Protein AF-A0A3L6EZZ9-F1 (afdb_monomer_lite)

InterPro domains:
  IPR016024 Armadillo-type fold [SSF48371] (22-116)
  IPR045163 Focadhesin/RST1 [PTHR16212] (13-136)

Structure (mmCIF, N/CA/C/O backbone):
data_AF-A0A3L6EZZ9-F1
#
_entry.id   AF-A0A3L6EZZ9-F1
#
loop_
_atom_site.group_PDB
_atom_site.id
_atom_site.type_symbol
_atom_site.label_atom_id
_atom_site.label_alt_id
_atom_site.label_comp_id
_atom_site.label_asym_id
_atom_site.label_entity_id
_atom_site.label_seq_id
_atom_site.pdbx_PDB_ins_code
_atom_site.Cartn_x
_atom_site.Cartn_y
_atom_site.Cartn_z
_atom_site.occupancy
_atom_site.B_iso_or_equiv
_atom_site.auth_seq_id
_atom_site.auth_comp_id
_atom_site.auth_asym_id
_atom_site.auth_atom_id
_atom_site.pdbx_PDB_model_num
ATOM 1 N N . MET A 1 1 ? -0.625 -29.576 1.137 1.00 40.81 1 MET A N 1
ATOM 2 C CA . MET A 1 1 ? -0.616 -28.394 0.246 1.00 40.81 1 MET A CA 1
ATOM 3 C C . MET A 1 1 ? -1.944 -27.675 0.411 1.00 40.81 1 MET A C 1
ATOM 5 O O . MET A 1 1 ? -2.958 -28.232 0.020 1.00 40.81 1 MET A O 1
ATOM 9 N N . ALA A 1 2 ? -1.966 -26.506 1.052 1.00 47.53 2 ALA A N 1
ATOM 10 C CA . ALA A 1 2 ? -3.176 -25.687 1.126 1.00 47.53 2 ALA A CA 1
ATOM 11 C C . ALA A 1 2 ? -3.297 -24.874 -0.171 1.00 47.53 2 ALA A C 1
ATOM 13 O O . ALA A 1 2 ? -2.333 -24.215 -0.562 1.00 47.53 2 ALA A O 1
ATOM 14 N N . MET A 1 3 ? -4.440 -24.943 -0.858 1.00 54.25 3 MET A N 1
ATOM 15 C CA . MET A 1 3 ? -4.688 -24.083 -2.017 1.00 54.25 3 MET A CA 1
ATOM 16 C C . MET A 1 3 ? -4.780 -22.620 -1.563 1.00 54.25 3 MET A C 1
ATOM 18 O O . MET A 1 3 ? -5.415 -22.344 -0.540 1.00 54.25 3 MET A O 1
ATOM 22 N N . PRO A 1 4 ? -4.164 -21.673 -2.292 1.00 63.41 4 PRO A N 1
ATOM 23 C CA . PRO A 1 4 ? -4.286 -20.264 -1.964 1.00 63.41 4 PRO A CA 1
ATOM 24 C C . PRO A 1 4 ? -5.747 -19.835 -2.106 1.00 63.41 4 PRO A C 1
ATOM 26 O O . PRO A 1 4 ? -6.408 -20.137 -3.100 1.00 63.41 4 PRO A O 1
ATOM 29 N N . SER A 1 5 ? -6.252 -19.122 -1.101 1.00 76.31 5 SER A N 1
ATOM 30 C CA . SER A 1 5 ? -7.601 -18.560 -1.148 1.00 76.31 5 SER A CA 1
ATOM 31 C C . SER A 1 5 ? -7.755 -17.603 -2.340 1.00 76.31 5 SER A C 1
ATOM 33 O O . SER A 1 5 ? -6.786 -16.966 -2.766 1.00 76.31 5 SER A O 1
ATOM 35 N N . SER A 1 6 ? -8.977 -17.460 -2.866 1.00 81.19 6 SER A N 1
ATOM 36 C CA . SER A 1 6 ? -9.255 -16.591 -4.022 1.00 81.19 6 SER A CA 1
ATOM 37 C C . SER A 1 6 ? -8.758 -15.150 -3.822 1.00 81.19 6 SER A C 1
ATOM 39 O O . SER A 1 6 ? -8.328 -14.513 -4.779 1.00 81.19 6 SER A O 1
ATOM 41 N N . THR A 1 7 ? -8.762 -14.636 -2.589 1.00 81.94 7 THR A N 1
ATOM 42 C CA . THR A 1 7 ? -8.251 -13.296 -2.250 1.00 81.94 7 THR A CA 1
ATOM 43 C C . THR A 1 7 ? -6.730 -13.206 -2.371 1.00 81.94 7 THR A C 1
ATOM 45 O O . THR A 1 7 ? -6.207 -12.221 -2.890 1.00 81.94 7 THR A O 1
ATOM 48 N N . THR A 1 8 ? -6.000 -14.248 -1.961 1.00 85.00 8 THR A N 1
ATOM 49 C CA . THR A 1 8 ? -4.539 -14.334 -2.121 1.00 85.00 8 THR A CA 1
ATOM 50 C C . THR A 1 8 ? -4.140 -14.291 -3.593 1.00 85.00 8 THR A C 1
ATOM 52 O O . THR A 1 8 ? -3.204 -13.582 -3.956 1.00 85.00 8 THR A O 1
ATOM 55 N N . VAL A 1 9 ? -4.879 -15.004 -4.445 1.00 88.19 9 VAL A N 1
ATOM 56 C CA . VAL A 1 9 ? -4.636 -15.046 -5.893 1.00 88.19 9 VAL A CA 1
ATOM 57 C C . VAL A 1 9 ? -4.883 -13.677 -6.533 1.00 88.19 9 VAL A C 1
ATOM 59 O O . VAL A 1 9 ? -4.043 -13.189 -7.287 1.00 88.19 9 VAL A O 1
ATOM 62 N N . VAL A 1 10 ? -5.987 -13.006 -6.183 1.00 90.06 10 VAL A N 1
ATOM 63 C CA . VAL A 1 10 ? -6.295 -11.653 -6.682 1.00 90.06 10 VAL A CA 1
ATOM 64 C C . VAL A 1 10 ? -5.217 -10.647 -6.272 1.00 90.06 10 VAL A C 1
ATOM 66 O O . VAL A 1 10 ? -4.724 -9.903 -7.120 1.00 90.06 10 VAL A O 1
ATOM 69 N N . LEU A 1 11 ? -4.811 -10.641 -4.998 1.00 89.56 11 LEU A N 1
ATOM 70 C CA . LEU A 1 11 ? -3.746 -9.761 -4.511 1.00 89.56 11 LEU A CA 1
ATOM 71 C C . LEU A 1 11 ? -2.425 -10.016 -5.240 1.00 89.56 11 LEU A C 1
ATOM 73 O O . LEU A 1 11 ? -1.783 -9.063 -5.677 1.00 89.56 11 LEU A O 1
ATOM 77 N N . PHE A 1 12 ? -2.051 -11.282 -5.432 1.00 89.38 12 PHE A N 1
ATOM 78 C CA . PHE A 1 12 ? -0.843 -11.646 -6.167 1.00 89.38 12 PHE A CA 1
ATOM 79 C C . PHE A 1 12 ? -0.877 -11.134 -7.613 1.00 89.38 12 PHE A C 1
ATOM 81 O O . PHE A 1 12 ? 0.072 -10.491 -8.054 1.00 89.38 12 PHE A O 1
ATOM 88 N N . HIS A 1 13 ? -1.990 -11.322 -8.330 1.00 90.69 13 HIS A N 1
ATOM 89 C CA . HIS A 1 13 ? -2.140 -10.808 -9.694 1.00 90.69 13 HIS A CA 1
ATOM 90 C C . HIS A 1 13 ? -2.077 -9.279 -9.771 1.00 90.69 13 HIS A C 1
ATOM 92 O O . HIS A 1 13 ? -1.510 -8.730 -10.716 1.00 90.69 13 HIS A O 1
ATOM 98 N N . LEU A 1 14 ? -2.655 -8.572 -8.798 1.00 91.12 14 LEU A N 1
ATOM 99 C CA . LEU A 1 14 ? -2.590 -7.112 -8.758 1.00 91.12 14 LEU A CA 1
ATOM 100 C C . LEU A 1 14 ? -1.171 -6.610 -8.469 1.00 91.12 14 LEU A C 1
ATOM 102 O O . LEU A 1 14 ? -0.735 -5.648 -9.099 1.00 91.12 14 LEU A O 1
ATOM 106 N N . VAL A 1 15 ? -0.439 -7.273 -7.570 1.00 91.81 15 VAL A N 1
ATOM 107 C CA . VAL A 1 15 ? 0.976 -6.975 -7.306 1.00 91.81 15 VAL A CA 1
ATOM 108 C C . VAL A 1 15 ? 1.819 -7.255 -8.546 1.00 91.81 15 VAL A C 1
ATOM 110 O O . VAL A 1 15 ? 2.630 -6.414 -8.922 1.00 91.81 15 VAL A O 1
ATOM 113 N N . ASP A 1 16 ? 1.594 -8.366 -9.242 1.00 91.31 16 ASP A N 1
ATOM 114 C CA . ASP A 1 16 ? 2.347 -8.704 -10.452 1.00 91.31 16 ASP A CA 1
ATOM 115 C C . ASP A 1 16 ? 2.150 -7.658 -11.565 1.00 91.31 16 ASP A C 1
ATOM 117 O O . ASP A 1 16 ? 3.108 -7.229 -12.207 1.00 91.31 16 ASP A O 1
ATOM 121 N N . ARG A 1 17 ? 0.938 -7.099 -11.697 1.00 89.69 17 ARG A N 1
ATOM 122 C CA . ARG A 1 17 ? 0.666 -5.979 -12.621 1.00 89.69 17 ARG A CA 1
ATOM 123 C C . ARG A 1 17 ? 1.483 -4.717 -12.333 1.00 89.69 17 ARG A C 1
ATOM 125 O O . ARG A 1 17 ? 1.681 -3.916 -13.244 1.00 89.69 17 ARG A O 1
ATOM 132 N N . THR A 1 18 ? 1.986 -4.523 -11.112 1.00 89.81 18 THR A N 1
ATOM 133 C CA . THR A 1 18 ? 2.875 -3.389 -10.792 1.00 89.81 18 THR A CA 1
ATOM 134 C C . THR A 1 18 ? 4.301 -3.553 -11.321 1.00 89.81 18 THR A C 1
ATOM 136 O O . THR A 1 18 ? 5.069 -2.594 -11.301 1.00 89.81 18 THR A O 1
ATOM 139 N N . ARG A 1 19 ? 4.660 -4.736 -11.832 1.00 88.12 19 ARG A N 1
ATOM 140 C CA . ARG A 1 19 ? 5.970 -5.009 -12.447 1.00 88.12 19 ARG A CA 1
ATOM 141 C C . ARG A 1 19 ? 6.023 -4.648 -13.928 1.00 88.12 19 ARG A C 1
ATOM 143 O O . ARG A 1 19 ? 7.096 -4.610 -14.517 1.00 88.12 19 ARG A O 1
ATOM 150 N N . ILE A 1 20 ? 4.872 -4.373 -14.540 1.00 86.62 20 ILE A N 1
ATOM 151 C CA . ILE A 1 20 ? 4.796 -3.913 -15.926 1.00 86.62 20 ILE A CA 1
ATOM 152 C C . ILE A 1 20 ? 5.412 -2.512 -15.994 1.00 86.62 20 ILE A C 1
ATOM 154 O O . ILE A 1 20 ? 4.994 -1.627 -15.247 1.00 86.62 20 ILE A O 1
ATOM 158 N N . SER A 1 21 ? 6.364 -2.290 -16.906 1.00 82.56 21 SER A N 1
ATOM 159 C CA . SER A 1 21 ? 7.050 -1.003 -17.127 1.00 82.56 21 SER A CA 1
ATOM 160 C C . SER A 1 21 ? 6.152 0.045 -17.802 1.00 82.56 21 SER A C 1
ATOM 162 O O . SER A 1 21 ? 6.464 0.575 -18.864 1.00 82.56 21 SER A O 1
ATOM 164 N N . ASN A 1 22 ? 5.003 0.339 -17.196 1.00 89.88 22 ASN A N 1
ATOM 165 C CA . ASN A 1 22 ? 4.103 1.412 -17.593 1.00 89.88 22 ASN A CA 1
ATOM 166 C C . ASN A 1 22 ? 3.645 2.170 -16.333 1.00 89.88 22 ASN A C 1
ATOM 168 O O . ASN A 1 22 ? 2.906 1.609 -15.520 1.00 89.88 22 ASN A O 1
ATOM 172 N N . PRO A 1 23 ? 4.032 3.446 -16.159 1.00 86.94 23 PRO A N 1
ATOM 173 C CA . PRO A 1 23 ? 3.810 4.175 -14.909 1.00 86.94 23 PRO A CA 1
ATOM 174 C C . PRO A 1 23 ? 2.322 4.387 -14.596 1.00 86.94 23 PRO A C 1
ATOM 176 O O . PRO A 1 23 ? 1.922 4.400 -13.430 1.00 86.94 23 PRO A O 1
ATOM 179 N N . THR A 1 24 ? 1.483 4.527 -15.623 1.00 89.75 24 THR A N 1
ATOM 180 C CA . THR A 1 24 ? 0.035 4.681 -15.457 1.00 89.75 24 THR A CA 1
ATOM 181 C C . THR A 1 24 ? -0.585 3.382 -14.958 1.00 89.75 24 THR A C 1
ATOM 183 O O . THR A 1 24 ? -1.342 3.409 -13.986 1.00 89.75 24 THR A O 1
ATOM 186 N N . LEU A 1 25 ? -0.232 2.242 -15.561 1.00 89.06 25 LEU A N 1
ATOM 187 C CA . LEU A 1 25 ? -0.716 0.929 -15.125 1.00 89.06 25 LEU A CA 1
ATOM 188 C C . LEU A 1 25 ? -0.224 0.582 -13.721 1.00 89.06 25 LEU A C 1
ATOM 190 O O . LEU A 1 25 ? -1.012 0.110 -12.909 1.00 89.06 25 LEU A O 1
ATOM 194 N N . GLN A 1 26 ? 1.033 0.891 -13.405 1.00 92.06 26 GLN A N 1
ATOM 195 C CA . GLN A 1 26 ? 1.603 0.707 -12.072 1.00 92.06 26 GLN A CA 1
ATOM 196 C C . GLN A 1 26 ? 0.792 1.437 -10.997 1.00 92.06 26 GLN A C 1
ATOM 198 O O . GLN A 1 26 ? 0.376 0.824 -10.015 1.00 92.06 26 GLN A O 1
ATOM 203 N N . ARG A 1 27 ? 0.494 2.727 -11.200 1.00 89.00 27 ARG A N 1
ATOM 204 C CA . ARG A 1 27 ? -0.331 3.510 -10.262 1.00 89.00 27 ARG A CA 1
ATOM 205 C C . ARG A 1 27 ? -1.733 2.925 -10.110 1.00 89.00 27 ARG A C 1
ATOM 207 O O . ARG A 1 27 ? -2.230 2.810 -8.992 1.00 89.00 27 ARG A O 1
ATOM 214 N N . HIS A 1 28 ? -2.360 2.524 -11.216 1.00 92.25 28 HIS A N 1
ATOM 215 C CA . HIS A 1 28 ? -3.692 1.920 -11.180 1.00 92.25 28 HIS A CA 1
ATOM 216 C C . HIS A 1 28 ? -3.700 0.570 -10.466 1.00 92.25 28 HIS A C 1
ATOM 218 O O . HIS A 1 28 ? -4.628 0.306 -9.704 1.00 92.25 28 HIS A O 1
ATOM 224 N N . ALA A 1 29 ? -2.679 -0.258 -10.686 1.00 92.50 29 ALA A N 1
ATOM 225 C CA . ALA A 1 29 ? -2.529 -1.559 -10.054 1.00 92.50 29 ALA A CA 1
ATOM 226 C C . ALA A 1 29 ? -2.314 -1.417 -8.542 1.00 92.50 29 ALA A C 1
ATOM 228 O O . ALA A 1 29 ? -3.046 -2.039 -7.779 1.00 92.50 29 ALA A O 1
ATOM 229 N N . VAL A 1 30 ? -1.427 -0.518 -8.098 1.00 93.19 30 VAL A N 1
ATOM 230 C CA . VAL A 1 30 ? -1.279 -0.201 -6.667 1.00 93.19 30 VAL A CA 1
ATOM 231 C C . VAL A 1 30 ? -2.603 0.306 -6.090 1.00 93.19 30 VAL A C 1
ATOM 233 O O . VAL A 1 30 ? -3.076 -0.217 -5.086 1.00 93.19 30 VAL A O 1
ATOM 236 N N . GLY A 1 31 ? -3.260 1.265 -6.748 1.00 91.62 31 GLY A N 1
ATOM 237 C CA . GLY A 1 31 ? -4.564 1.761 -6.306 1.00 91.62 31 GLY A CA 1
ATOM 238 C C . GLY A 1 31 ? -5.629 0.660 -6.226 1.00 91.62 31 GLY A C 1
ATOM 239 O O . GLY A 1 31 ? -6.450 0.663 -5.313 1.00 91.62 31 GLY A O 1
ATOM 240 N N . ALA A 1 32 ? -5.607 -0.307 -7.145 1.00 93.25 32 ALA A N 1
ATOM 241 C CA . ALA A 1 32 ? -6.500 -1.460 -7.127 1.00 93.25 32 ALA A CA 1
ATOM 242 C C . ALA A 1 32 ? -6.202 -2.408 -5.958 1.00 93.25 32 ALA A C 1
ATOM 244 O O . ALA A 1 32 ? -7.154 -2.881 -5.343 1.00 93.25 32 ALA A O 1
ATOM 245 N N . VAL A 1 33 ? -4.927 -2.627 -5.604 1.00 93.25 33 VAL 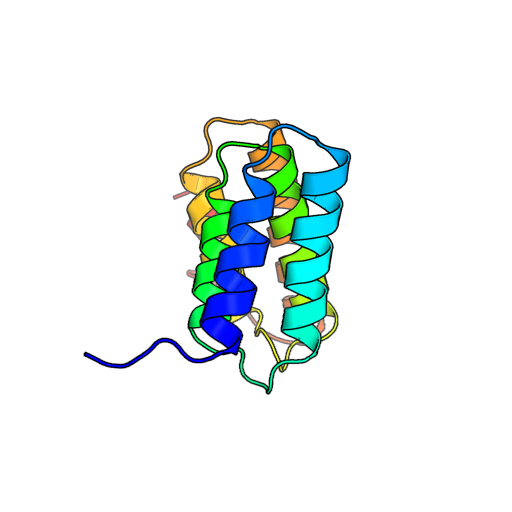A N 1
ATOM 246 C CA . VAL A 1 33 ? -4.553 -3.381 -4.393 1.00 93.25 33 VAL A CA 1
ATOM 247 C C . VAL A 1 33 ? -5.189 -2.733 -3.169 1.00 93.25 33 VAL A C 1
ATOM 249 O O . VAL A 1 33 ? -5.954 -3.391 -2.475 1.00 93.25 33 VAL A O 1
ATOM 252 N N . PHE A 1 34 ? -4.956 -1.438 -2.935 1.00 92.88 34 PHE A N 1
ATOM 253 C CA . PHE A 1 34 ? -5.476 -0.766 -1.738 1.00 92.88 34 PHE A CA 1
ATOM 254 C C . PHE A 1 34 ? -7.004 -0.673 -1.715 1.00 92.88 34 PHE A C 1
ATOM 256 O O . PHE A 1 34 ? -7.597 -0.837 -0.654 1.00 92.88 34 PHE A O 1
ATOM 263 N N . ARG A 1 35 ? -7.667 -0.499 -2.866 1.00 93.25 35 ARG A N 1
ATOM 264 C CA . ARG A 1 35 ? -9.134 -0.615 -2.940 1.00 93.25 35 ARG A CA 1
ATOM 265 C C . ARG A 1 35 ? -9.617 -2.017 -2.580 1.00 93.25 35 ARG A C 1
ATOM 267 O O . ARG A 1 35 ? -10.623 -2.145 -1.894 1.00 93.25 35 ARG A O 1
ATOM 274 N N . HIS A 1 36 ? -8.906 -3.056 -3.015 1.00 92.50 36 HIS A N 1
ATOM 275 C CA . HIS A 1 36 ? -9.246 -4.422 -2.641 1.00 92.50 36 HIS A CA 1
ATOM 276 C C . HIS A 1 36 ? -9.029 -4.662 -1.142 1.00 92.50 36 HIS A C 1
ATOM 278 O O . HIS A 1 36 ? -9.879 -5.286 -0.517 1.00 92.50 36 HIS A O 1
ATOM 284 N N . LEU A 1 37 ? -7.978 -4.098 -0.535 1.00 91.19 37 LEU A N 1
ATOM 285 C CA . LEU A 1 37 ? -7.759 -4.181 0.916 1.00 91.19 37 LEU A CA 1
ATOM 286 C C . LEU A 1 37 ? -8.925 -3.604 1.725 1.00 91.19 37 LEU A C 1
ATOM 288 O O . LEU A 1 37 ? -9.308 -4.198 2.724 1.00 91.19 37 LEU A O 1
ATOM 292 N N . LEU A 1 38 ? -9.531 -2.505 1.268 1.00 90.31 38 LEU A N 1
ATOM 293 C CA . LEU A 1 38 ? -10.708 -1.913 1.919 1.00 90.31 38 LEU A CA 1
ATOM 294 C C . LEU A 1 38 ? -11.953 -2.814 1.875 1.00 90.31 38 LEU A C 1
ATOM 296 O O . LEU A 1 38 ? -12.870 -2.618 2.662 1.00 90.31 38 LEU A O 1
ATOM 300 N N . SER A 1 39 ? -11.999 -3.783 0.957 1.00 90.69 39 SER A N 1
ATOM 301 C CA . SER A 1 39 ? -13.094 -4.760 0.865 1.00 90.69 39 SER A CA 1
ATOM 302 C C . SER A 1 39 ? -12.875 -6.018 1.713 1.00 90.69 39 SER A C 1
ATOM 304 O O . SER A 1 39 ? -13.755 -6.875 1.767 1.00 90.69 39 SER A O 1
ATOM 306 N N . LEU A 1 40 ? -11.703 -6.160 2.342 1.00 88.62 40 LEU A N 1
ATOM 307 C CA . LEU A 1 40 ? -11.369 -7.312 3.177 1.00 88.62 40 LEU A CA 1
ATOM 308 C C . LEU A 1 40 ? -11.843 -7.103 4.625 1.00 88.62 40 LEU A C 1
ATOM 310 O O . LEU A 1 40 ? -11.941 -5.963 5.080 1.00 88.62 40 LEU A O 1
ATOM 314 N N . PRO A 1 41 ? -12.122 -8.191 5.366 1.00 86.19 41 PRO A N 1
ATOM 315 C CA . PRO A 1 41 ? -12.487 -8.093 6.774 1.00 86.19 41 PRO A CA 1
ATOM 316 C C . PRO A 1 41 ? -11.322 -7.568 7.626 1.00 86.19 41 PRO A C 1
ATOM 318 O O . PRO A 1 41 ? -10.154 -7.809 7.316 1.00 86.19 41 PRO A O 1
ATOM 321 N N . ALA A 1 42 ? -11.664 -6.883 8.719 1.00 85.06 42 ALA A N 1
ATOM 322 C CA . ALA A 1 42 ? -10.728 -6.500 9.770 1.00 85.06 42 ALA A CA 1
ATOM 323 C C . ALA A 1 42 ? -10.495 -7.666 10.755 1.00 85.06 42 ALA A C 1
ATOM 325 O O . ALA A 1 42 ? -11.460 -8.361 11.089 1.00 85.06 42 ALA A O 1
ATOM 326 N N . PRO A 1 43 ? -9.266 -7.863 11.274 1.00 84.31 43 PRO A N 1
ATOM 327 C CA . PRO A 1 43 ? -8.008 -7.258 10.825 1.00 84.31 43 PRO A CA 1
ATOM 328 C C . PRO A 1 43 ? -7.549 -7.839 9.477 1.00 84.31 43 PRO A C 1
ATOM 330 O O . PRO A 1 43 ? -7.924 -8.955 9.110 1.00 84.31 43 PRO A O 1
ATOM 333 N N . LEU A 1 44 ? -6.717 -7.096 8.737 1.00 86.88 44 LEU A N 1
ATOM 334 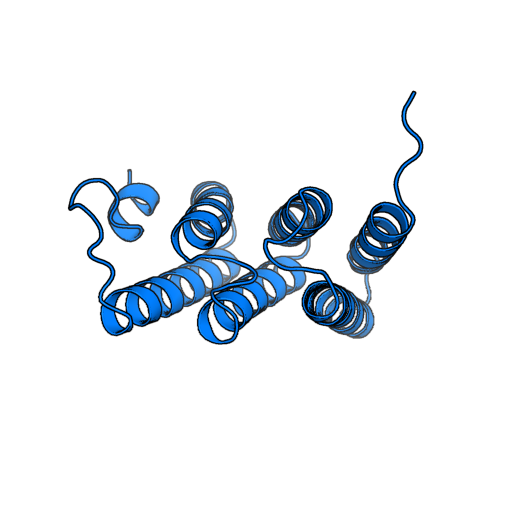C CA . LEU A 1 44 ? -6.274 -7.523 7.407 1.00 86.88 44 LEU A CA 1
ATOM 335 C C . LEU A 1 44 ? -5.601 -8.914 7.425 1.00 86.88 44 LEU A C 1
ATOM 337 O O . LEU A 1 44 ? -4.774 -9.205 8.292 1.00 86.88 44 LEU A O 1
ATOM 341 N N . PRO A 1 45 ? -5.876 -9.783 6.435 1.00 87.88 45 PRO A N 1
ATOM 342 C CA . PRO A 1 45 ? -5.278 -11.113 6.382 1.00 87.88 45 PRO A CA 1
ATOM 343 C C . PRO A 1 45 ? -3.774 -11.056 6.069 1.00 87.88 45 PRO A C 1
ATOM 345 O O . PRO A 1 45 ? -3.271 -10.096 5.482 1.00 87.88 45 PRO A O 1
ATOM 348 N N . ALA A 1 46 ? -3.034 -12.128 6.367 1.00 87.19 46 ALA A N 1
ATOM 349 C CA . ALA A 1 46 ? -1.595 -12.217 6.070 1.00 87.19 46 ALA A CA 1
ATOM 350 C C . ALA A 1 46 ? -1.263 -11.965 4.583 1.00 87.19 46 ALA A C 1
ATOM 352 O O . ALA A 1 46 ? -0.255 -11.343 4.258 1.00 87.19 46 ALA A O 1
ATOM 353 N N . ALA A 1 47 ? -2.147 -12.370 3.663 1.00 87.75 47 ALA A N 1
ATOM 354 C CA . ALA A 1 47 ? -1.983 -12.104 2.233 1.00 87.75 47 ALA A CA 1
ATOM 355 C C . ALA A 1 47 ? -1.943 -10.599 1.896 1.00 87.75 47 ALA A C 1
ATOM 357 O O . ALA A 1 47 ? -1.203 -10.195 1.001 1.00 87.75 47 ALA A O 1
ATOM 358 N N . ALA A 1 48 ? -2.696 -9.768 2.624 1.00 89.25 48 ALA A N 1
ATOM 359 C CA . ALA A 1 48 ? -2.677 -8.316 2.462 1.00 89.25 48 ALA A CA 1
ATOM 360 C C . ALA A 1 48 ? -1.342 -7.713 2.917 1.00 89.25 48 ALA A C 1
ATOM 362 O O . ALA A 1 48 ? -0.782 -6.864 2.225 1.00 89.25 48 ALA A O 1
ATOM 363 N N . HIS A 1 49 ? -0.806 -8.203 4.036 1.00 89.00 49 HIS A N 1
ATOM 364 C CA . HIS A 1 49 ? 0.500 -7.799 4.557 1.00 89.00 49 HIS A CA 1
ATOM 365 C C . HIS A 1 49 ? 1.627 -8.177 3.588 1.00 89.00 49 HIS A C 1
ATOM 367 O O . HIS A 1 49 ? 2.469 -7.342 3.263 1.00 89.00 49 HIS A O 1
ATOM 373 N N . ASN A 1 50 ? 1.586 -9.395 3.041 1.00 89.62 50 ASN A N 1
ATOM 374 C CA . ASN A 1 50 ? 2.538 -9.850 2.028 1.00 89.62 50 ASN A CA 1
ATOM 375 C C . ASN A 1 50 ? 2.466 -8.997 0.755 1.00 89.62 50 ASN A C 1
ATOM 377 O O . ASN A 1 50 ? 3.500 -8.638 0.196 1.00 89.62 50 ASN A O 1
ATOM 381 N N . ALA A 1 51 ? 1.259 -8.628 0.312 1.00 90.69 51 ALA A N 1
ATOM 382 C CA . ALA A 1 51 ? 1.082 -7.747 -0.838 1.00 90.69 51 ALA A CA 1
ATOM 383 C C . ALA A 1 51 ? 1.643 -6.340 -0.574 1.00 90.69 51 ALA A C 1
ATOM 385 O O . ALA A 1 51 ? 2.366 -5.805 -1.411 1.00 90.69 51 ALA A O 1
ATOM 386 N N . ALA A 1 52 ? 1.366 -5.756 0.596 1.00 90.75 52 ALA A N 1
ATOM 387 C CA . ALA A 1 52 ? 1.907 -4.456 0.990 1.00 90.75 52 ALA A CA 1
ATOM 388 C C . ALA A 1 52 ? 3.444 -4.473 1.061 1.00 90.75 52 ALA A C 1
ATOM 390 O O . ALA A 1 52 ? 4.093 -3.595 0.493 1.00 90.75 52 ALA A O 1
ATOM 391 N N . SER A 1 53 ? 4.022 -5.505 1.680 1.00 89.56 53 SER A N 1
ATOM 392 C CA . SER A 1 53 ? 5.472 -5.713 1.747 1.00 89.56 53 SER A CA 1
ATOM 393 C C . SER A 1 53 ? 6.094 -5.850 0.351 1.00 89.56 53 SER A C 1
ATOM 395 O O . SER A 1 53 ? 7.068 -5.165 0.041 1.00 89.56 53 SER A O 1
ATOM 397 N N . ALA A 1 54 ? 5.483 -6.638 -0.538 1.00 90.44 54 ALA A N 1
ATOM 398 C CA . ALA A 1 54 ? 5.957 -6.805 -1.911 1.00 90.44 54 ALA A CA 1
ATOM 399 C C . ALA A 1 54 ? 5.928 -5.496 -2.721 1.00 90.44 54 ALA A C 1
ATOM 401 O O . ALA A 1 54 ? 6.827 -5.250 -3.523 1.00 90.44 54 ALA A O 1
ATOM 402 N N . LEU A 1 55 ? 4.920 -4.640 -2.508 1.00 91.69 55 LEU A N 1
ATOM 403 C CA . LEU A 1 55 ? 4.850 -3.325 -3.152 1.00 91.69 55 LEU A CA 1
ATOM 404 C C . LEU A 1 55 ? 5.918 -2.358 -2.629 1.00 91.69 55 LEU A C 1
ATOM 406 O O . LEU A 1 55 ? 6.470 -1.585 -3.412 1.00 91.69 55 LEU A O 1
ATOM 410 N N . LEU A 1 56 ? 6.218 -2.399 -1.328 1.00 89.75 56 LEU A N 1
ATOM 411 C CA . LEU A 1 56 ? 7.282 -1.597 -0.719 1.00 89.75 56 LEU A CA 1
ATOM 412 C C . LEU A 1 56 ? 8.677 -2.049 -1.167 1.00 89.75 56 LEU A C 1
ATOM 414 O O . LEU A 1 56 ? 9.545 -1.209 -1.376 1.00 89.75 56 LEU A O 1
ATOM 418 N N . ALA A 1 57 ? 8.865 -3.351 -1.387 1.00 87.56 57 ALA A N 1
ATOM 419 C CA . ALA A 1 57 ? 10.087 -3.937 -1.938 1.00 87.56 57 ALA A CA 1
ATOM 420 C C . ALA A 1 57 ? 10.186 -3.829 -3.476 1.00 87.56 57 ALA A C 1
ATOM 422 O O . ALA A 1 57 ? 11.057 -4.447 -4.089 1.00 87.56 57 ALA A O 1
ATOM 423 N N . SER A 1 58 ? 9.283 -3.085 -4.125 1.00 86.94 58 SER A N 1
ATOM 424 C CA . SER A 1 58 ? 9.276 -2.954 -5.582 1.00 86.94 58 SER A CA 1
ATOM 425 C C . SER A 1 58 ? 10.576 -2.319 -6.096 1.00 86.94 58 SER A C 1
ATOM 427 O O . SER A 1 58 ? 11.003 -1.292 -5.562 1.00 86.94 58 SER A O 1
ATOM 429 N N . PRO A 1 59 ? 11.167 -2.836 -7.193 1.00 83.38 59 PRO A N 1
ATOM 430 C CA . PRO A 1 59 ? 12.327 -2.212 -7.832 1.00 83.38 59 PRO A CA 1
ATOM 431 C C . PRO A 1 59 ? 11.994 -0.845 -8.455 1.00 83.38 59 PRO A C 1
ATOM 433 O O . PRO A 1 59 ? 12.891 -0.091 -8.828 1.00 83.38 59 PRO A O 1
ATOM 436 N N . HIS A 1 60 ? 10.706 -0.505 -8.585 1.00 86.06 60 HIS A N 1
ATOM 437 C CA . HIS A 1 60 ? 10.257 0.782 -9.097 1.00 86.06 60 HIS A CA 1
ATOM 438 C C . HIS A 1 60 ? 9.981 1.752 -7.935 1.00 86.06 60 HIS A C 1
ATOM 440 O O . HIS A 1 60 ? 8.956 1.618 -7.259 1.00 86.06 60 HIS A O 1
ATOM 446 N N . PRO A 1 61 ? 10.811 2.794 -7.724 1.00 83.19 61 PRO A N 1
ATOM 447 C CA . PRO A 1 61 ? 10.694 3.672 -6.555 1.00 83.19 61 PRO A CA 1
ATOM 448 C C . PRO A 1 61 ? 9.354 4.417 -6.499 1.00 83.19 61 PRO A C 1
ATOM 450 O O . PRO A 1 61 ? 8.837 4.687 -5.419 1.00 83.19 61 PRO A O 1
ATOM 453 N N . ALA A 1 62 ? 8.741 4.704 -7.653 1.00 86.38 62 ALA A N 1
ATOM 454 C CA . ALA A 1 62 ? 7.415 5.316 -7.718 1.00 86.38 62 ALA A CA 1
ATOM 455 C C . ALA A 1 62 ? 6.298 4.390 -7.195 1.00 86.38 62 ALA A C 1
ATOM 457 O O . ALA A 1 62 ? 5.344 4.873 -6.586 1.00 86.38 62 ALA A O 1
ATOM 458 N N . VAL A 1 63 ? 6.417 3.073 -7.410 1.00 90.81 63 VAL A N 1
ATOM 459 C CA . VAL A 1 63 ? 5.477 2.064 -6.892 1.00 90.81 63 VAL A CA 1
ATOM 460 C C . VAL A 1 63 ? 5.614 1.967 -5.379 1.00 90.81 63 VAL A C 1
ATOM 462 O O . VAL A 1 63 ? 4.614 2.110 -4.676 1.00 90.81 63 VAL A O 1
ATOM 465 N N . ALA A 1 64 ? 6.845 1.817 -4.884 1.00 89.88 64 ALA A N 1
ATOM 466 C CA . ALA A 1 64 ? 7.129 1.738 -3.455 1.00 89.88 64 ALA A CA 1
ATOM 467 C C . ALA A 1 64 ? 6.683 3.009 -2.708 1.00 89.88 64 ALA A C 1
ATOM 469 O O . ALA A 1 64 ? 5.996 2.923 -1.691 1.00 89.88 64 ALA A O 1
ATOM 470 N N . ALA A 1 65 ? 6.958 4.198 -3.256 1.00 87.38 65 ALA A N 1
ATOM 471 C CA . ALA A 1 65 ? 6.511 5.466 -2.678 1.00 87.38 65 ALA A CA 1
ATOM 472 C C . ALA A 1 65 ? 4.979 5.598 -2.652 1.00 87.38 65 ALA A C 1
ATOM 474 O O . ALA A 1 65 ? 4.401 6.053 -1.661 1.00 87.38 65 ALA A O 1
ATOM 475 N N . HIS A 1 66 ? 4.295 5.189 -3.725 1.00 90.31 66 HIS A N 1
ATOM 476 C CA . HIS A 1 66 ? 2.836 5.240 -3.772 1.00 90.31 66 HIS A CA 1
ATOM 477 C C . HIS A 1 66 ? 2.194 4.230 -2.813 1.00 90.31 66 HIS A C 1
ATOM 479 O O . HIS A 1 66 ? 1.187 4.549 -2.175 1.00 90.31 66 HIS A O 1
ATOM 485 N N . ALA A 1 67 ? 2.792 3.047 -2.664 1.00 91.94 67 ALA A N 1
ATOM 486 C CA . ALA A 1 67 ? 2.379 2.055 -1.683 1.00 91.94 67 ALA A CA 1
ATOM 487 C C . ALA A 1 67 ? 2.556 2.580 -0.254 1.00 91.94 67 ALA A C 1
ATOM 489 O O . ALA A 1 67 ? 1.593 2.568 0.507 1.00 91.94 67 ALA A O 1
ATOM 490 N N . ALA A 1 68 ? 3.716 3.155 0.076 1.00 89.75 68 ALA A N 1
ATOM 491 C CA . ALA A 1 68 ? 3.977 3.759 1.382 1.00 89.75 68 ALA A CA 1
ATOM 492 C C . ALA A 1 68 ? 2.953 4.845 1.744 1.00 89.75 68 ALA A C 1
ATOM 494 O O . ALA A 1 68 ? 2.350 4.818 2.818 1.00 89.75 68 ALA A O 1
ATOM 495 N N . ALA A 1 69 ? 2.687 5.764 0.812 1.00 88.69 69 ALA A N 1
ATOM 496 C CA . ALA A 1 69 ? 1.682 6.803 1.007 1.00 88.69 69 ALA A CA 1
ATOM 497 C C . ALA A 1 69 ? 0.265 6.226 1.172 1.00 88.69 69 ALA A C 1
ATOM 499 O O . ALA A 1 69 ? -0.552 6.782 1.904 1.00 88.69 69 ALA A O 1
ATOM 500 N N . SER A 1 70 ? -0.047 5.124 0.487 1.00 91.69 70 SER A N 1
ATOM 501 C CA . SER A 1 70 ? -1.351 4.460 0.584 1.00 91.69 70 SER A CA 1
ATOM 502 C C . SER A 1 70 ? -1.524 3.703 1.900 1.00 91.69 70 SER A C 1
ATOM 504 O O . SER A 1 70 ? -2.607 3.771 2.469 1.00 91.69 70 SER A O 1
ATOM 506 N N . ILE A 1 71 ? -0.467 3.073 2.425 1.00 91.12 71 ILE A N 1
ATOM 507 C CA . ILE A 1 71 ? -0.450 2.446 3.759 1.00 91.12 71 ILE A CA 1
ATOM 508 C C . ILE A 1 71 ? -0.676 3.502 4.837 1.00 91.12 71 ILE A C 1
ATOM 510 O O . ILE A 1 71 ? -1.562 3.340 5.674 1.00 91.12 71 ILE A O 1
ATOM 514 N N . ALA A 1 72 ? 0.058 4.618 4.781 1.00 87.50 72 ALA A N 1
ATOM 515 C CA . ALA A 1 72 ? -0.114 5.711 5.735 1.00 87.50 72 ALA A CA 1
ATOM 516 C C . ALA A 1 72 ? -1.553 6.253 5.732 1.00 87.50 72 ALA A C 1
ATOM 518 O O . ALA A 1 72 ? -2.141 6.448 6.794 1.00 87.50 72 ALA A O 1
ATOM 519 N N . ARG A 1 73 ? -2.152 6.434 4.544 1.00 88.44 73 ARG A N 1
ATOM 520 C CA . ARG A 1 73 ? -3.565 6.826 4.426 1.00 88.44 73 ARG A CA 1
ATOM 521 C C . ARG A 1 73 ? -4.506 5.769 4.992 1.00 88.44 73 ARG A C 1
ATOM 523 O O . ARG A 1 73 ? -5.378 6.133 5.766 1.00 88.44 73 ARG A O 1
ATOM 530 N N . LEU A 1 74 ? -4.322 4.495 4.639 1.00 88.25 74 LEU A N 1
ATOM 531 C CA . LEU A 1 74 ? -5.190 3.402 5.084 1.00 88.25 74 LEU A CA 1
ATOM 532 C C . LEU A 1 74 ? -5.204 3.288 6.609 1.00 88.25 74 LEU A C 1
ATOM 534 O O . LEU A 1 74 ? -6.277 3.211 7.190 1.00 88.25 74 LEU A O 1
ATOM 538 N N . THR A 1 75 ? -4.037 3.373 7.245 1.00 87.31 75 THR A N 1
ATOM 539 C CA . THR A 1 75 ? -3.903 3.360 8.712 1.00 87.31 75 THR A CA 1
ATOM 540 C C . THR A 1 75 ? -4.614 4.556 9.352 1.00 87.31 75 THR A C 1
ATOM 542 O O . THR A 1 75 ? -5.276 4.418 10.374 1.00 87.31 75 THR A O 1
ATOM 545 N N . ALA A 1 76 ? -4.501 5.742 8.742 1.00 84.06 76 ALA A N 1
ATOM 546 C CA . ALA A 1 76 ? -5.120 6.957 9.264 1.00 84.06 76 ALA A CA 1
ATOM 547 C C . ALA A 1 76 ? -6.651 6.960 9.121 1.00 84.06 76 ALA A C 1
ATOM 549 O O . ALA A 1 76 ? -7.344 7.504 9.975 1.00 84.06 76 ALA A O 1
ATOM 550 N N . THR A 1 77 ? -7.186 6.382 8.042 1.00 86.25 77 THR A N 1
ATOM 551 C CA . THR A 1 77 ? -8.633 6.360 7.771 1.00 86.25 77 THR A CA 1
ATOM 552 C C . THR A 1 77 ? -9.338 5.129 8.334 1.00 86.25 77 THR A C 1
ATOM 554 O O . THR A 1 77 ? -10.518 5.201 8.657 1.00 86.25 77 THR A O 1
ATOM 557 N N . HIS A 1 78 ? -8.634 4.001 8.425 1.00 86.19 78 HIS A N 1
ATOM 558 C CA . HIS A 1 78 ? -9.169 2.700 8.827 1.00 86.19 78 HIS A CA 1
ATOM 559 C C . HIS A 1 78 ? -8.199 1.981 9.783 1.00 86.19 78 HIS A C 1
ATOM 561 O O . HIS A 1 78 ? -7.619 0.953 9.416 1.00 86.19 78 HIS A O 1
ATOM 567 N N . PRO A 1 79 ? -8.020 2.500 11.012 1.00 82.06 79 PRO A N 1
ATOM 568 C CA . PRO A 1 79 ? -7.106 1.915 11.995 1.00 82.06 79 PRO A CA 1
ATOM 569 C C . PRO A 1 79 ? -7.496 0.483 12.396 1.00 82.06 79 PRO A C 1
ATOM 571 O O . PRO A 1 79 ? -6.622 -0.307 12.741 1.00 82.06 79 PRO A O 1
ATOM 574 N N . ASP A 1 80 ? -8.779 0.122 12.280 1.00 85.44 80 ASP A N 1
ATOM 575 C CA . ASP A 1 80 ? -9.275 -1.233 12.564 1.00 85.44 80 ASP A CA 1
ATOM 576 C C . ASP A 1 80 ? -8.766 -2.274 11.553 1.00 85.44 80 ASP A C 1
ATOM 578 O O . ASP A 1 80 ? -8.578 -3.443 11.888 1.00 85.44 80 ASP A O 1
ATOM 582 N N . LEU A 1 81 ? -8.537 -1.861 10.299 1.00 85.50 81 LEU A N 1
ATOM 583 C CA . LEU A 1 81 ? -8.029 -2.743 9.244 1.00 85.50 81 LEU A CA 1
ATOM 584 C C . LEU A 1 81 ? -6.522 -2.950 9.377 1.00 85.50 81 LEU A C 1
ATOM 586 O O . LEU A 1 81 ? -6.032 -4.073 9.232 1.00 85.50 81 LEU A O 1
ATOM 590 N N . LEU A 1 82 ? -5.793 -1.863 9.624 1.00 84.56 82 LEU A N 1
ATOM 591 C CA . LEU A 1 82 ? -4.344 -1.864 9.747 1.00 84.56 82 LEU A CA 1
ATOM 592 C C . LEU A 1 82 ? -3.942 -0.924 10.891 1.00 84.56 82 LEU A C 1
ATOM 594 O O . LEU A 1 82 ? -3.900 0.289 10.687 1.00 84.56 82 LEU A O 1
ATOM 598 N N . PRO A 1 83 ? -3.651 -1.465 12.084 1.00 82.81 83 PRO A N 1
ATOM 599 C CA . PRO A 1 83 ? -3.227 -0.670 13.228 1.00 82.81 83 PRO A CA 1
ATOM 600 C C . PRO A 1 83 ? -1.856 -0.026 13.004 1.00 82.81 83 PRO A C 1
ATOM 602 O O . PRO A 1 83 ? -0.982 -0.605 12.350 1.00 82.81 83 PRO A O 1
ATOM 605 N N . SER A 1 84 ? -1.630 1.139 13.614 1.00 80.31 84 SER A N 1
ATOM 606 C CA . SER A 1 84 ? -0.356 1.871 13.531 1.00 80.31 84 SER A CA 1
ATOM 607 C C . SER A 1 84 ? 0.852 1.036 13.963 1.00 80.31 84 SER A C 1
ATOM 609 O O . SER A 1 84 ? 1.900 1.120 13.325 1.00 80.31 84 SER A O 1
ATOM 611 N N . ASP A 1 85 ? 0.692 0.184 14.979 1.00 79.31 85 ASP A N 1
ATOM 612 C CA . ASP A 1 85 ? 1.765 -0.678 15.496 1.00 79.31 85 ASP A CA 1
ATOM 613 C C . ASP A 1 85 ? 2.215 -1.742 14.483 1.00 79.31 85 ASP A C 1
ATOM 615 O O . ASP A 1 85 ? 3.354 -2.196 14.518 1.00 79.31 85 ASP A O 1
ATOM 619 N N . VAL A 1 86 ? 1.346 -2.109 13.535 1.00 82.19 86 VAL A N 1
ATOM 620 C CA . VAL A 1 86 ? 1.672 -3.026 12.429 1.00 82.19 86 VAL A CA 1
ATOM 621 C C . VAL A 1 86 ? 2.172 -2.250 11.206 1.00 82.19 86 VAL A C 1
ATOM 623 O O . VAL A 1 86 ? 3.074 -2.696 10.494 1.00 82.19 86 VAL A O 1
ATOM 626 N N . ALA A 1 87 ? 1.613 -1.063 10.966 1.00 84.75 87 ALA A N 1
ATOM 627 C CA . ALA A 1 87 ? 1.968 -0.200 9.843 1.00 84.75 87 ALA A CA 1
ATOM 628 C C . ALA A 1 87 ? 3.401 0.344 9.928 1.00 84.75 87 ALA A C 1
ATOM 630 O O . ALA A 1 87 ? 4.082 0.471 8.908 1.00 84.75 87 ALA A O 1
ATOM 631 N N . LEU A 1 88 ? 3.854 0.692 11.135 1.00 82.50 88 LEU A N 1
ATOM 632 C CA . LEU A 1 88 ? 5.157 1.317 11.354 1.00 82.50 88 LEU A CA 1
ATOM 633 C C . LEU A 1 88 ? 6.328 0.383 11.011 1.00 82.50 88 LEU A C 1
ATOM 635 O O . LEU A 1 88 ? 7.139 0.781 10.170 1.00 82.50 88 LEU A O 1
ATOM 639 N N . PRO A 1 89 ? 6.406 -0.861 11.529 1.00 83.00 89 PRO A N 1
ATOM 640 C CA . PRO A 1 89 ? 7.453 -1.804 11.135 1.00 83.00 89 PRO A CA 1
ATOM 641 C C . PRO A 1 89 ? 7.495 -2.055 9.624 1.00 83.00 89 PRO A C 1
ATOM 643 O O . PRO A 1 89 ? 8.575 -2.124 9.037 1.00 83.00 89 PRO A O 1
ATOM 646 N N . LEU A 1 90 ? 6.323 -2.123 8.975 1.00 83.12 90 LEU A N 1
ATOM 647 C CA . LEU A 1 90 ? 6.224 -2.309 7.524 1.00 83.12 90 LEU A CA 1
ATOM 648 C C . LEU A 1 90 ? 6.892 -1.181 6.732 1.00 83.12 90 LEU A C 1
ATOM 650 O O . LEU A 1 90 ? 7.421 -1.444 5.658 1.00 83.12 90 LEU A O 1
ATOM 654 N N . LEU A 1 91 ? 6.873 0.056 7.232 1.00 83.69 91 LEU A N 1
ATOM 655 C CA . LEU A 1 91 ? 7.462 1.215 6.553 1.00 83.69 91 LEU A CA 1
ATOM 656 C C . LEU A 1 91 ? 8.906 1.503 6.972 1.00 83.69 91 LEU A C 1
ATOM 658 O O . LEU A 1 91 ? 9.665 2.035 6.163 1.00 83.69 91 LEU A O 1
ATOM 662 N N . ILE A 1 92 ? 9.295 1.144 8.197 1.00 81.44 92 ILE A N 1
ATOM 663 C CA . ILE A 1 92 ? 10.668 1.321 8.692 1.00 81.44 92 ILE A CA 1
ATOM 664 C C . ILE A 1 92 ? 11.621 0.340 8.000 1.00 81.44 92 ILE A C 1
ATOM 666 O O . ILE A 1 92 ? 12.685 0.749 7.544 1.00 81.44 92 ILE A O 1
ATOM 670 N N . ALA A 1 93 ? 11.224 -0.927 7.831 1.00 78.06 93 ALA A N 1
ATOM 671 C CA . ALA A 1 93 ? 12.057 -1.940 7.177 1.00 78.06 93 ALA A CA 1
ATOM 672 C C . ALA A 1 93 ? 12.592 -1.517 5.783 1.00 78.06 93 ALA A C 1
ATOM 674 O O . ALA A 1 93 ? 13.805 -1.567 5.567 1.00 78.06 93 ALA A O 1
ATOM 675 N N . PRO A 1 94 ? 11.759 -1.045 4.832 1.00 74.12 94 PRO A N 1
ATOM 676 C CA . PRO A 1 94 ? 12.249 -0.563 3.541 1.00 74.12 94 PRO A CA 1
ATOM 677 C C . PRO A 1 94 ? 12.989 0.777 3.631 1.00 74.12 94 PRO A C 1
ATOM 679 O O . PRO A 1 94 ? 13.753 1.092 2.724 1.00 74.12 94 PRO A O 1
ATOM 682 N N . LEU A 1 95 ? 12.792 1.571 4.688 1.00 75.69 95 LEU A N 1
ATOM 683 C CA . LEU A 1 95 ? 13.511 2.833 4.877 1.00 75.69 95 LEU A CA 1
ATOM 684 C C . LEU A 1 95 ? 14.983 2.578 5.209 1.00 75.69 95 LEU A C 1
ATOM 686 O O . LEU A 1 95 ? 15.843 3.214 4.606 1.00 75.69 95 LEU A O 1
ATOM 690 N N . VAL A 1 96 ? 15.266 1.598 6.072 1.00 71.19 96 VAL A N 1
ATOM 691 C CA . VAL A 1 96 ? 16.636 1.158 6.397 1.00 71.19 96 VAL A CA 1
ATOM 692 C C . VAL A 1 96 ? 17.318 0.518 5.181 1.00 71.19 96 VAL A C 1
ATOM 694 O O . VAL A 1 96 ? 18.510 0.705 4.955 1.00 71.19 96 VAL A O 1
ATOM 697 N N . ALA A 1 97 ? 16.558 -0.206 4.357 1.00 71.62 97 ALA A N 1
ATOM 698 C CA . ALA A 1 97 ? 17.089 -0.909 3.190 1.00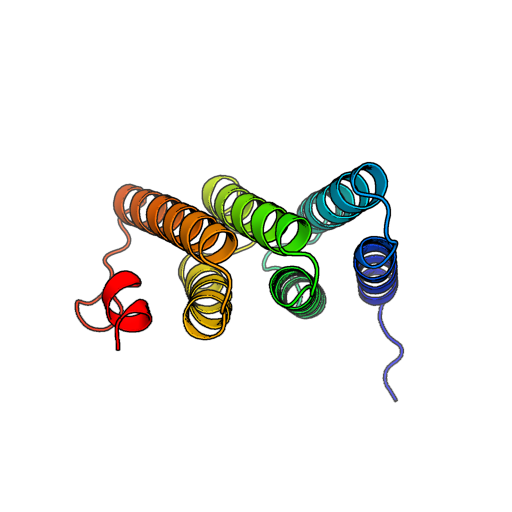 71.62 97 ALA A CA 1
ATOM 699 C C . ALA A 1 97 ? 17.217 -0.046 1.915 1.00 71.62 97 ALA A C 1
ATOM 701 O O . ALA A 1 97 ? 17.786 -0.512 0.928 1.00 71.62 97 ALA A O 1
ATOM 702 N N . SER A 1 98 ? 16.659 1.170 1.873 1.00 63.53 98 SER A N 1
ATOM 703 C CA . SER A 1 98 ? 16.507 1.927 0.621 1.00 63.53 98 SER A CA 1
ATOM 704 C C . SER A 1 98 ? 17.771 2.713 0.231 1.00 63.53 98 SER A C 1
ATOM 706 O O . SER A 1 98 ? 18.098 3.696 0.895 1.00 63.53 98 SER A O 1
ATOM 708 N N . PRO A 1 99 ? 18.398 2.434 -0.932 1.00 60.47 99 PRO A N 1
ATOM 709 C CA . PRO A 1 99 ? 19.491 3.253 -1.467 1.00 60.47 99 PRO A CA 1
ATOM 710 C C . PRO A 1 99 ? 19.006 4.534 -2.177 1.00 60.47 99 PRO A C 1
ATOM 712 O O . PRO A 1 99 ? 19.817 5.356 -2.599 1.00 60.47 99 PRO A O 1
ATOM 715 N N . SER A 1 100 ? 17.690 4.714 -2.368 1.00 73.62 100 SER A N 1
ATOM 716 C CA . SER A 1 100 ? 17.128 5.850 -3.112 1.00 73.62 100 SER A CA 1
ATOM 717 C C . SER A 1 100 ? 1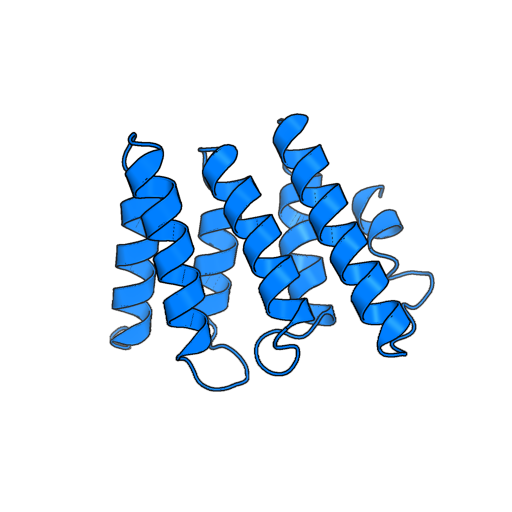6.726 7.005 -2.182 1.00 73.62 100 SER A C 1
ATOM 719 O O . SER A 1 100 ? 15.844 6.820 -1.337 1.00 73.62 100 SER A O 1
ATOM 721 N N . PRO A 1 101 ? 17.262 8.229 -2.372 1.00 73.38 101 PRO A N 1
ATOM 722 C CA . PRO A 1 101 ? 16.940 9.375 -1.516 1.00 73.38 101 PRO A CA 1
ATOM 723 C C . PRO A 1 101 ? 15.483 9.842 -1.668 1.00 73.38 101 PRO A C 1
ATOM 725 O O . PRO A 1 101 ? 14.866 10.304 -0.709 1.00 73.38 101 PRO A O 1
ATOM 728 N N . LEU A 1 102 ? 14.894 9.686 -2.861 1.00 74.06 102 LEU A N 1
ATOM 729 C CA . LEU A 1 102 ? 13.491 10.034 -3.109 1.00 74.06 102 LEU A CA 1
ATOM 730 C C . LEU A 1 102 ? 12.537 9.078 -2.388 1.00 74.06 102 LEU A C 1
ATOM 732 O O . LEU A 1 102 ? 11.546 9.521 -1.801 1.00 74.06 102 LEU A O 1
ATOM 736 N N . LEU A 1 103 ? 12.841 7.777 -2.411 1.00 76.44 103 LEU A N 1
ATOM 737 C CA . LEU A 1 103 ? 12.053 6.774 -1.703 1.00 76.44 103 LEU A CA 1
ATOM 738 C C . LEU A 1 103 ? 12.180 6.956 -0.189 1.00 76.44 103 LEU A C 1
ATOM 740 O O . LEU A 1 103 ? 11.159 6.982 0.493 1.00 76.44 103 LEU A O 1
ATOM 744 N N . ALA A 1 104 ? 13.397 7.189 0.312 1.00 80.62 104 ALA A N 1
ATOM 745 C CA . ALA A 1 104 ? 13.636 7.503 1.717 1.00 80.62 104 ALA A CA 1
ATOM 746 C C . ALA A 1 104 ? 12.815 8.725 2.166 1.00 80.62 104 ALA A C 1
ATOM 748 O O . ALA A 1 104 ? 12.096 8.648 3.157 1.00 80.62 104 ALA A O 1
ATOM 749 N N . SER A 1 105 ? 12.808 9.818 1.391 1.00 81.00 105 SER A N 1
ATOM 750 C CA . SER A 1 105 ? 11.975 10.993 1.695 1.00 81.00 105 SER A CA 1
ATOM 751 C C . SER A 1 105 ? 10.475 10.663 1.741 1.00 81.00 105 SER A C 1
ATOM 753 O O . SER A 1 105 ? 9.762 11.137 2.627 1.00 81.00 105 SER A O 1
ATOM 755 N N . CYS A 1 106 ? 9.977 9.830 0.820 1.00 81.12 106 CYS A N 1
ATOM 756 C CA . CYS A 1 106 ? 8.575 9.403 0.828 1.00 81.12 106 CYS A CA 1
ATOM 757 C C . CYS A 1 106 ? 8.240 8.533 2.045 1.00 81.12 106 CYS A C 1
ATOM 759 O O . CYS A 1 106 ? 7.183 8.716 2.648 1.00 81.12 106 CYS A O 1
ATOM 761 N N . LEU A 1 107 ? 9.137 7.619 2.419 1.00 80.50 107 LEU A N 1
ATOM 762 C CA . LEU A 1 107 ? 8.974 6.753 3.582 1.00 80.50 107 LEU A CA 1
ATOM 763 C C . LEU A 1 107 ? 9.015 7.559 4.882 1.00 80.50 107 LEU A C 1
ATOM 765 O O . LEU A 1 107 ? 8.121 7.399 5.705 1.00 80.50 107 LEU A O 1
ATOM 769 N N . VAL A 1 108 ? 9.948 8.507 5.026 1.00 82.69 108 VAL A N 1
ATOM 770 C CA . VAL A 1 108 ? 9.994 9.429 6.175 1.00 82.69 108 VAL A CA 1
ATOM 771 C C . VAL A 1 108 ? 8.680 10.199 6.302 1.00 82.69 108 VAL A C 1
ATOM 773 O O . VAL A 1 108 ? 8.128 10.279 7.395 1.00 82.69 108 VAL A O 1
ATOM 776 N N . LYS A 1 109 ? 8.128 10.713 5.192 1.00 83.88 109 LYS A N 1
ATOM 777 C CA . LYS A 1 109 ? 6.824 11.402 5.198 1.00 83.88 109 LYS A CA 1
ATOM 778 C C . LYS A 1 109 ? 5.671 10.481 5.601 1.00 83.88 109 LYS A C 1
ATOM 780 O O . LYS A 1 109 ? 4.758 10.909 6.306 1.00 83.88 109 LYS A O 1
ATOM 785 N N . ALA A 1 110 ? 5.691 9.229 5.149 1.00 79.31 110 ALA A N 1
ATOM 786 C CA . ALA A 1 110 ? 4.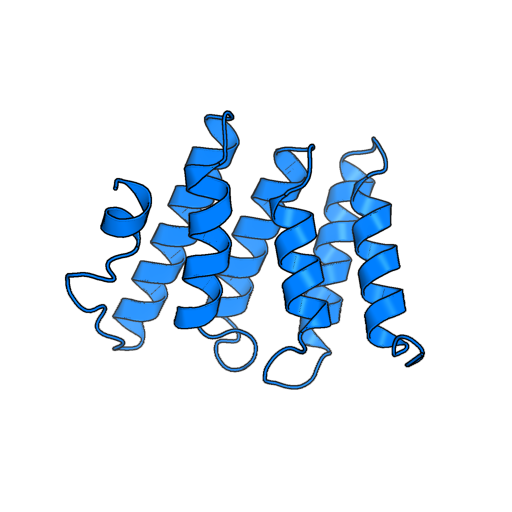681 8.240 5.513 1.00 79.31 110 ALA A CA 1
ATOM 787 C C . ALA A 1 110 ? 4.753 7.906 7.013 1.00 79.31 110 ALA A C 1
ATOM 789 O O . ALA A 1 110 ? 3.736 7.961 7.703 1.00 79.31 110 ALA A O 1
ATOM 790 N N . VAL A 1 111 ? 5.958 7.661 7.532 1.00 81.81 111 VAL A N 1
ATOM 791 C CA . VAL A 1 111 ? 6.217 7.407 8.955 1.00 81.81 111 VAL A CA 1
ATOM 792 C C . VAL A 1 111 ? 5.839 8.618 9.809 1.00 81.81 111 VAL A C 1
ATOM 794 O O . VAL A 1 111 ? 5.156 8.459 10.817 1.00 81.81 111 VAL A O 1
ATOM 797 N N . SER A 1 112 ? 6.191 9.840 9.395 1.00 80.19 112 SER A N 1
ATOM 798 C CA . SER A 1 112 ? 5.826 11.056 10.130 1.00 80.19 112 SER A CA 1
ATOM 799 C C . SER A 1 112 ? 4.312 11.252 10.191 1.00 80.19 112 SER A C 1
ATOM 801 O O . SER A 1 112 ? 3.772 11.606 11.240 1.00 80.19 112 SER A O 1
ATOM 803 N N . ALA A 1 113 ? 3.608 11.003 9.081 1.00 78.94 113 ALA A N 1
ATOM 804 C CA . ALA A 1 113 ? 2.152 11.102 9.036 1.00 78.94 113 ALA A CA 1
ATOM 805 C C . ALA A 1 113 ? 1.493 10.087 9.981 1.00 78.94 113 ALA A C 1
ATOM 807 O O . ALA A 1 113 ? 0.568 10.445 10.711 1.00 78.94 113 ALA A O 1
ATOM 808 N N . LEU A 1 114 ? 2.013 8.858 10.019 1.00 76.50 114 LEU A N 1
ATOM 809 C CA . LEU A 1 114 ? 1.556 7.808 10.925 1.00 76.50 114 LEU A CA 1
ATOM 810 C C . LEU A 1 114 ? 1.815 8.132 12.388 1.00 76.50 114 LEU A C 1
ATOM 812 O O . LEU A 1 114 ? 0.884 8.075 13.183 1.00 76.50 114 LEU A O 1
ATOM 816 N N . ALA A 1 115 ? 3.039 8.531 12.735 1.00 77.06 115 ALA A N 1
ATOM 817 C CA . ALA A 1 115 ? 3.384 8.938 14.092 1.00 77.06 115 ALA A CA 1
ATOM 818 C C . ALA A 1 115 ? 2.474 10.082 14.570 1.00 77.06 115 ALA A C 1
ATOM 820 O O . ALA A 1 115 ? 1.938 10.036 15.672 1.00 77.06 115 ALA A O 1
ATOM 821 N N . THR A 1 116 ? 2.206 11.068 13.707 1.00 77.75 116 THR A N 1
ATOM 822 C CA . THR A 1 116 ? 1.282 12.175 14.013 1.00 77.75 116 THR A CA 1
ATOM 823 C C . THR A 1 116 ? -0.164 11.702 14.189 1.00 77.75 116 THR A C 1
ATOM 825 O O . THR A 1 116 ? -0.907 12.263 14.994 1.00 77.75 116 THR A O 1
ATOM 828 N N . CYS A 1 117 ? -0.599 10.709 13.410 1.00 70.19 117 CYS A N 1
ATOM 829 C CA . CYS A 1 117 ? -1.930 10.120 13.537 1.00 70.19 117 CYS A CA 1
ATOM 830 C C . CYS A 1 117 ? -2.061 9.369 14.865 1.00 70.19 117 CYS A C 1
ATOM 832 O O . CYS A 1 117 ? -2.957 9.660 15.646 1.00 70.19 117 CYS A O 1
ATOM 834 N N . ALA A 1 118 ? -1.106 8.490 15.152 1.00 70.25 118 ALA A N 1
ATOM 835 C CA . ALA A 1 118 ? -1.026 7.701 16.370 1.00 70.25 118 ALA A CA 1
ATOM 836 C C . ALA A 1 118 ? -1.004 8.591 17.633 1.00 70.25 118 ALA A C 1
ATOM 838 O O . ALA A 1 118 ? -1.832 8.426 18.530 1.00 70.25 118 ALA A O 1
ATOM 839 N N . LEU A 1 119 ? -0.158 9.629 17.661 1.00 71.62 119 LEU A N 1
ATOM 840 C CA . LEU A 1 119 ? -0.119 10.596 18.766 1.00 71.62 119 LEU A CA 1
ATOM 841 C C . LEU A 1 119 ? -1.461 11.319 18.971 1.00 71.62 119 LEU A C 1
ATOM 843 O O . LEU A 1 119 ? -1.883 11.509 20.110 1.00 71.62 119 LEU A O 1
ATOM 847 N N . ARG A 1 120 ? -2.158 11.696 17.888 1.00 68.25 120 ARG A N 1
ATOM 848 C CA . ARG A 1 120 ? -3.497 12.312 17.969 1.00 68.25 120 ARG A CA 1
ATOM 849 C C . ARG A 1 120 ? -4.566 11.348 18.473 1.00 68.25 120 ARG A C 1
ATOM 851 O O . ARG A 1 120 ? -5.475 11.779 19.171 1.00 68.25 120 ARG A O 1
ATOM 858 N N . SER A 1 121 ? -4.441 10.064 18.157 1.00 62.09 121 SER A N 1
ATOM 859 C CA . SER A 1 121 ? -5.320 9.003 18.655 1.00 62.09 121 SER A CA 1
ATOM 860 C C . SER A 1 121 ? -5.042 8.620 20.116 1.00 62.09 121 SER A C 1
ATOM 862 O O . SER A 1 121 ? -5.730 7.761 20.658 1.00 62.09 121 SER A O 1
ATOM 864 N N . GLY A 1 122 ? -4.052 9.244 20.769 1.00 62.56 122 GLY A N 1
ATOM 865 C CA . GLY A 1 122 ? -3.716 9.012 22.174 1.00 62.56 122 GLY A CA 1
ATOM 866 C C . GLY A 1 122 ? -2.775 7.831 22.422 1.00 62.56 122 GLY A C 1
ATOM 867 O O . GLY A 1 122 ? -2.485 7.530 23.582 1.00 62.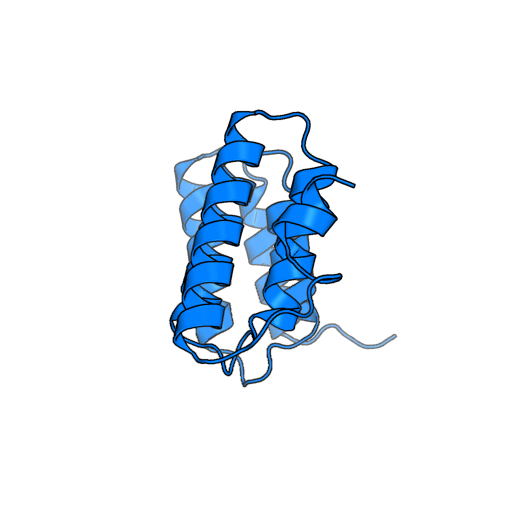56 122 GLY A O 1
ATOM 868 N N . SER A 1 123 ? -2.254 7.179 21.375 1.00 60.91 123 SER A N 1
ATOM 869 C CA . SER A 1 123 ? -1.245 6.130 21.545 1.00 60.91 123 SER A CA 1
ATOM 870 C C . SER A 1 123 ? 0.094 6.763 21.927 1.00 60.91 123 SER A C 1
ATOM 872 O O . SER A 1 123 ? 0.609 7.630 21.216 1.00 60.91 123 SER A O 1
ATOM 874 N N . ARG A 1 124 ? 0.673 6.335 23.050 1.00 56.62 124 ARG A N 1
ATOM 875 C CA . ARG A 1 124 ? 2.013 6.752 23.475 1.00 56.62 124 ARG A CA 1
ATOM 876 C C . ARG A 1 124 ? 3.025 5.749 22.937 1.00 56.62 124 ARG A C 1
ATOM 878 O O . ARG A 1 124 ? 2.995 4.597 23.350 1.00 56.62 124 ARG A O 1
ATOM 885 N N . PHE A 1 125 ? 3.927 6.190 22.063 1.00 51.88 125 PHE A N 1
ATOM 886 C CA . PHE A 1 125 ? 5.106 5.394 21.726 1.00 51.88 125 PHE A CA 1
ATOM 887 C C . PHE A 1 125 ? 6.045 5.365 22.941 1.00 51.88 125 PHE A C 1
ATOM 889 O O . PHE A 1 125 ? 6.416 6.438 23.432 1.00 51.88 125 PHE A O 1
ATOM 896 N N . PRO A 1 126 ? 6.432 4.187 23.457 1.00 48.50 126 PRO A N 1
ATOM 897 C CA . PRO A 1 126 ? 7.540 4.081 24.400 1.00 48.50 126 PRO A CA 1
ATOM 898 C C . PRO A 1 126 ? 8.797 4.713 23.788 1.00 48.50 126 PRO A C 1
ATOM 900 O O . PRO A 1 126 ? 9.029 4.591 22.588 1.00 48.50 126 PRO A O 1
ATOM 903 N N . ALA A 1 127 ? 9.637 5.371 24.592 1.00 49.28 127 ALA A N 1
ATOM 904 C CA . ALA A 1 127 ? 10.826 6.078 24.093 1.00 49.28 127 ALA A CA 1
ATOM 905 C C . ALA A 1 127 ? 11.806 5.187 23.293 1.00 49.28 127 ALA A C 1
ATOM 907 O O . ALA A 1 127 ? 12.564 5.704 22.481 1.00 49.28 127 ALA A O 1
ATOM 908 N N . HIS A 1 128 ? 11.761 3.863 23.483 1.00 50.50 128 HIS A N 1
ATOM 909 C CA . HIS A 1 128 ? 12.583 2.882 22.762 1.00 50.50 128 HIS A CA 1
ATOM 910 C C . HIS A 1 128 ? 11.954 2.399 21.438 1.00 50.50 128 HIS A C 1
ATOM 912 O O . HIS A 1 128 ? 12.664 1.880 20.584 1.00 50.50 128 HIS A O 1
ATOM 918 N N . ASP A 1 129 ? 10.654 2.629 21.235 1.00 54.34 129 ASP A N 1
ATOM 919 C CA . ASP A 1 129 ? 9.895 2.247 20.032 1.00 54.34 129 ASP A CA 1
ATOM 920 C C . ASP A 1 129 ? 9.558 3.460 19.161 1.00 54.34 129 ASP A C 1
ATOM 922 O O . ASP A 1 129 ? 8.676 3.420 18.300 1.00 54.34 129 ASP A O 1
ATOM 926 N N . HIS A 1 130 ? 10.239 4.586 19.392 1.00 56.78 130 HIS A N 1
ATOM 927 C CA . HIS A 1 130 ? 10.006 5.768 18.587 1.00 56.78 130 HIS A CA 1
ATOM 928 C C . HIS A 1 130 ? 10.428 5.466 17.139 1.00 56.78 130 HIS A C 1
ATOM 930 O O . HIS A 1 130 ? 11.591 5.127 16.898 1.00 56.78 130 HIS A O 1
ATOM 936 N N . PRO A 1 131 ? 9.533 5.625 16.149 1.00 57.84 131 PRO A N 1
ATOM 937 C CA . PRO A 1 131 ? 9.779 5.152 14.787 1.00 57.84 131 PRO A CA 1
ATOM 938 C C . PRO A 1 131 ? 10.956 5.867 14.109 1.00 57.84 131 PRO A C 1
ATOM 940 O O . PRO A 1 131 ? 11.575 5.326 13.201 1.00 57.84 131 PRO A O 1
ATOM 943 N N . PHE A 1 132 ? 11.310 7.067 14.582 1.00 56.22 132 PHE A N 1
ATOM 944 C CA . PHE A 1 132 ? 12.508 7.780 14.133 1.00 56.22 132 PHE A CA 1
ATOM 945 C C . PHE A 1 132 ? 13.805 7.284 14.785 1.00 56.22 132 PHE A C 1
ATOM 947 O O . PHE A 1 132 ? 14.856 7.429 14.178 1.00 56.22 132 PHE A O 1
ATOM 954 N N . ILE A 1 133 ? 13.749 6.703 15.988 1.00 58.72 133 ILE A N 1
ATOM 955 C CA . ILE A 1 133 ? 14.924 6.115 16.649 1.00 58.72 133 ILE A CA 1
ATOM 956 C C . ILE A 1 133 ? 15.244 4.760 16.007 1.00 58.72 133 ILE A C 1
ATOM 958 O O . ILE A 1 133 ? 16.394 4.521 15.665 1.00 58.72 133 ILE A O 1
ATOM 962 N N . GLN A 1 134 ? 14.233 3.928 15.727 1.00 56.41 134 GLN A N 1
ATOM 963 C CA . GLN A 1 134 ? 14.420 2.659 15.000 1.00 56.41 134 GLN A CA 1
ATOM 964 C C . GLN A 1 134 ? 14.889 2.845 13.548 1.00 56.41 134 GLN A C 1
ATOM 966 O O . GLN A 1 134 ? 15.551 1.976 13.000 1.00 56.41 134 GLN A O 1
ATOM 971 N N . ALA A 1 135 ? 14.543 3.967 12.916 1.00 55.47 135 ALA A N 1
ATOM 972 C CA . ALA A 1 135 ? 14.987 4.295 11.562 1.00 55.47 135 ALA A CA 1
ATOM 973 C C . ALA A 1 135 ? 16.434 4.826 11.486 1.00 55.47 135 ALA A C 1
ATOM 975 O O . ALA A 1 135 ? 16.987 4.888 10.390 1.00 55.47 135 ALA A O 1
ATOM 976 N N . LEU A 1 136 ? 17.007 5.273 12.611 1.00 48.69 136 LEU A N 1
ATOM 977 C CA . LEU A 1 136 ? 18.339 5.894 12.697 1.00 48.69 136 LEU A CA 1
ATOM 978 C C . LEU A 1 136 ? 19.389 5.017 13.403 1.00 48.69 136 LEU A C 1
ATOM 980 O O . LEU A 1 136 ? 20.560 5.399 13.408 1.00 48.69 136 LEU A O 1
ATOM 984 N N . ALA A 1 137 ? 18.978 3.904 14.016 1.00 49.41 137 ALA A N 1
ATOM 985 C CA . ALA A 1 137 ? 19.850 2.910 14.647 1.00 49.41 137 ALA A CA 1
ATOM 986 C C . ALA A 1 137 ? 20.299 1.846 13.636 1.00 49.41 137 ALA A C 1
ATOM 988 O O . ALA A 1 137 ? 21.467 1.409 13.744 1.00 49.41 137 ALA A O 1
#

Sequence (137 aa):
MAMPSSTTVVLFHLVDRTRISNPTLQRHAVGAVFRHLLSLPAPLPAAAHNAASALLASPHPAVAAHAAASIARLTATHPDLLPSDVALPLLIAPLVASPSPLLASCLVKAVSALATCALRSGSRFPAHDHPFIQALA

Foldseek 3Di:
DDDDDPLLVLLVVLLVQLLPPDLVSNLVSLVVLLVSLVVDDFQGDPSNLVSLLSQCVDPDLSSNLSSLQSLLVCCLVPCRHPPLVRSLVSLLVSLLVDPDPVSVVSSVVSNVSSVVSCVVVVHDDDPCRNSVVSSVD

pLDDT: mean 80.16, std 12.79, range [40.81, 93.25]

Radius of gyration: 14.81 Å; chains: 1; bounding box: 33×41×42 Å

Secondary structure (DSSP, 8-state):
-PPPPHHHHHHHHHHHHTTSS-HHHHHHHHHHHHHHHHTSPSSPPHHHHHHHHHHHT-SSHHHHHHHHHHHHHHHHH-TTTS-HHHHHHHHHHHHHH---HHHHHHHHHHHHHHHHHHHHTTPPPPTTS-HHHHTT-

Organism: Zea mays (NCBI:txid4577)